Protein AF-A0AA86USQ5-F1 (afdb_monomer_lite)

Organism: NCBI:txid28002

InterPro domains:
  IPR011992 EF-hand domain pair [SSF474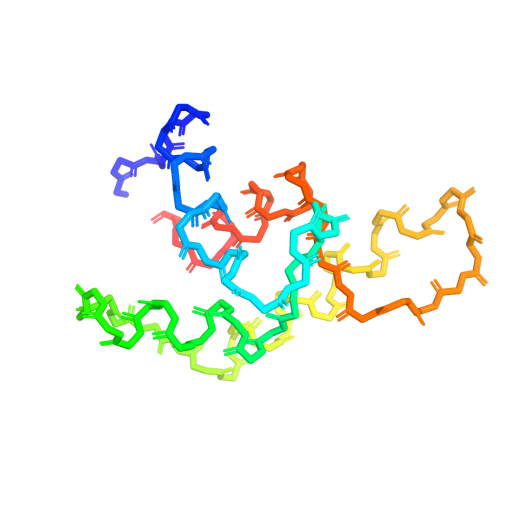73] (3-77)

Secondary structure (DSSP, 8-state):
-PPPPHHHHHHHHHHH--S--SS-B-HHHHHHHHHHHT----HHHHHHHHHHHHHHHGGGT-S----B-HHHHHHHHHHH--

Foldseek 3Di:
DPQQDLVSLVVLQVQLPPDDVPQWHAPVSNVVSCVVVVNDFDSVQLVVLQVVLQVVVCVPPPDRPRTDHSVSSSSSSRRRPD

Radius of gyration: 11.86 Å; chains: 1; bounding box: 32×28×23 Å

Sequence (82 aa):
MPKYDYSQIMVMFNEADTGAKNKALQFTEISTYFTKKGIEFDKVKAKEVFDRVDLAGQKGKGKKDHNLQLDEFEEFCNELFP

pLDDT: mean 81.38, std 13.13, range [45.25, 91.31]

Structure (mmCIF, N/CA/C/O backbone):
data_AF-A0AA86USQ5-F1
#
_entry.id   AF-A0AA86USQ5-F1
#
loop_
_atom_site.group_PDB
_atom_site.id
_atom_site.type_symbol
_atom_site.label_atom_id
_atom_site.label_alt_id
_atom_site.label_comp_id
_atom_site.label_asym_id
_atom_site.label_entity_id
_atom_site.label_seq_id
_atom_site.pdbx_PDB_ins_code
_atom_site.Cartn_x
_atom_site.Cartn_y
_atom_site.Cartn_z
_atom_site.occupancy
_atom_site.B_iso_or_equiv
_atom_site.auth_seq_id
_atom_site.auth_comp_id
_atom_site.auth_asym_id
_atom_site.auth_atom_id
_atom_site.pdbx_PDB_model_num
ATOM 1 N N . MET A 1 1 ? -7.819 -15.727 3.236 1.00 45.56 1 MET A N 1
ATOM 2 C CA . MET A 1 1 ? -8.969 -14.878 2.820 1.00 45.56 1 MET A CA 1
ATOM 3 C C . MET A 1 1 ? -9.001 -14.828 1.289 1.00 45.56 1 MET A C 1
ATOM 5 O O . MET A 1 1 ? -8.065 -15.376 0.711 1.00 45.56 1 MET A O 1
ATOM 9 N N . PRO A 1 2 ? -10.031 -14.317 0.577 1.00 49.50 2 PRO A N 1
ATOM 10 C CA . PRO A 1 2 ? -9.883 -14.164 -0.868 1.00 49.50 2 PRO A CA 1
ATOM 11 C C . PRO A 1 2 ? -8.742 -13.173 -1.118 1.00 49.50 2 PRO A C 1
ATOM 13 O O . PRO A 1 2 ? -8.816 -12.030 -0.674 1.00 49.50 2 PRO A O 1
ATOM 16 N N . LYS A 1 3 ? -7.671 -13.644 -1.766 1.00 63.88 3 LYS A N 1
ATOM 17 C CA . LYS A 1 3 ? -6.632 -12.773 -2.318 1.00 63.88 3 LYS A CA 1
ATOM 18 C C . LYS A 1 3 ? -7.329 -11.758 -3.213 1.00 63.88 3 LYS A C 1
ATOM 20 O O . LYS A 1 3 ? -8.164 -12.161 -4.025 1.00 63.88 3 LYS A O 1
ATOM 25 N N . TYR A 1 4 ? -7.019 -10.478 -3.041 1.00 71.50 4 TYR A N 1
ATOM 26 C CA . TYR A 1 4 ? -7.515 -9.455 -3.950 1.00 71.50 4 TYR A CA 1
ATOM 27 C C . TYR A 1 4 ? -7.118 -9.834 -5.375 1.00 71.50 4 TYR A C 1
ATOM 29 O O . TYR A 1 4 ? -5.953 -10.139 -5.633 1.00 71.50 4 TYR A O 1
ATOM 37 N N . ASP A 1 5 ? -8.084 -9.866 -6.289 1.00 81.19 5 ASP A N 1
ATOM 38 C CA . ASP A 1 5 ? -7.757 -10.062 -7.695 1.00 81.19 5 ASP A CA 1
ATOM 39 C C . ASP A 1 5 ? -7.106 -8.792 -8.272 1.00 81.19 5 ASP A C 1
ATOM 41 O O . ASP A 1 5 ? -7.242 -7.692 -7.727 1.00 81.19 5 ASP A O 1
ATOM 45 N N . TYR A 1 6 ? -6.394 -8.932 -9.390 1.00 80.12 6 TYR A N 1
ATOM 46 C CA . TYR A 1 6 ? -5.690 -7.815 -10.026 1.00 80.12 6 TYR A CA 1
ATOM 47 C C . TYR A 1 6 ? -6.612 -6.621 -10.336 1.00 80.12 6 TYR A C 1
ATOM 49 O O . TYR A 1 6 ? -6.192 -5.469 -10.248 1.00 80.12 6 TYR A O 1
ATOM 57 N N . SER A 1 7 ? -7.889 -6.869 -10.652 1.00 85.56 7 SER A N 1
ATOM 58 C CA . SER A 1 7 ? -8.851 -5.797 -10.937 1.00 85.56 7 SER A CA 1
ATOM 59 C C . SER A 1 7 ? -9.214 -5.034 -9.666 1.00 85.56 7 SER A C 1
ATOM 61 O O . SER A 1 7 ? -9.297 -3.807 -9.686 1.00 85.56 7 SER A O 1
ATOM 63 N N . GLN A 1 8 ? -9.383 -5.737 -8.545 1.00 87.56 8 GLN A N 1
ATOM 64 C CA . GLN A 1 8 ? -9.583 -5.123 -7.236 1.00 87.56 8 GLN A CA 1
ATOM 65 C C . GLN A 1 8 ? -8.360 -4.306 -6.827 1.00 87.56 8 GLN A C 1
ATOM 67 O O . GLN A 1 8 ? -8.520 -3.138 -6.481 1.00 87.56 8 GLN A O 1
ATOM 72 N N . ILE A 1 9 ? -7.151 -4.864 -6.938 1.00 88.75 9 ILE A N 1
ATOM 73 C CA . ILE A 1 9 ? -5.901 -4.144 -6.652 1.00 88.75 9 ILE A CA 1
ATOM 74 C C . ILE A 1 9 ? -5.787 -2.881 -7.506 1.00 88.75 9 ILE A C 1
ATOM 76 O O . ILE A 1 9 ? -5.519 -1.807 -6.975 1.00 88.75 9 ILE A O 1
ATOM 80 N N . MET A 1 10 ? -6.069 -2.971 -8.806 1.00 88.56 10 MET A N 1
ATOM 81 C CA . MET A 1 10 ? -6.047 -1.823 -9.711 1.00 88.56 10 MET A CA 1
ATOM 82 C C . MET A 1 10 ? -7.070 -0.748 -9.316 1.00 88.56 10 MET A C 1
ATOM 84 O O . MET A 1 10 ? -6.766 0.443 -9.386 1.00 88.56 10 MET A O 1
ATOM 88 N N . VAL A 1 11 ? -8.277 -1.130 -8.893 1.00 89.44 11 VAL A N 1
ATOM 89 C CA . VAL A 1 11 ? -9.273 -0.168 -8.395 1.00 89.44 11 VAL A CA 1
ATOM 90 C C . VAL A 1 11 ? -8.778 0.499 -7.116 1.00 89.44 11 VAL A C 1
ATOM 92 O O . VAL A 1 11 ? -8.772 1.725 -7.051 1.00 89.44 11 VAL A O 1
ATOM 95 N N . MET A 1 12 ? -8.300 -0.276 -6.138 1.00 89.69 12 MET A N 1
ATOM 96 C CA . MET A 1 12 ? -7.756 0.267 -4.889 1.00 89.69 12 MET A CA 1
ATOM 97 C C . MET A 1 12 ? -6.590 1.218 -5.146 1.00 89.69 12 MET A C 1
ATOM 99 O O . MET A 1 12 ? -6.520 2.281 -4.539 1.00 89.69 12 MET A O 1
ATOM 103 N N . PHE A 1 13 ? -5.710 0.857 -6.080 1.00 90.25 13 PHE A N 1
ATOM 104 C CA . PHE A 1 13 ? -4.563 1.662 -6.464 1.00 90.25 13 PHE A CA 1
ATOM 105 C C . PHE A 1 13 ? -4.988 3.024 -7.018 1.00 90.25 13 PHE A C 1
ATOM 107 O O . PHE A 1 13 ? -4.537 4.066 -6.549 1.00 90.25 13 PHE A O 1
ATOM 114 N N . ASN A 1 14 ? -5.923 3.020 -7.971 1.00 88.50 14 ASN A N 1
ATOM 115 C CA . ASN A 1 14 ? -6.452 4.246 -8.565 1.00 88.50 14 ASN A CA 1
ATOM 116 C C . ASN A 1 14 ? -7.258 5.088 -7.564 1.00 88.50 14 ASN A C 1
ATOM 118 O O . ASN A 1 14 ? -7.257 6.312 -7.654 1.00 88.50 14 ASN A O 1
ATOM 122 N N . GLU A 1 15 ? -7.964 4.453 -6.626 1.00 89.38 15 GLU A N 1
ATOM 123 C CA . GLU A 1 15 ? -8.701 5.161 -5.576 1.00 89.38 15 GLU A CA 1
ATOM 124 C C . GLU A 1 15 ? -7.784 5.744 -4.493 1.00 89.38 15 GLU A C 1
ATOM 126 O O . GLU A 1 15 ? -8.154 6.737 -3.864 1.00 89.38 15 GLU A O 1
ATOM 131 N N . ALA A 1 16 ? -6.618 5.140 -4.251 1.00 88.50 16 ALA A N 1
ATOM 132 C CA . ALA A 1 16 ? -5.627 5.630 -3.300 1.00 88.50 16 ALA A CA 1
ATOM 133 C C . ALA A 1 16 ? -4.759 6.765 -3.879 1.00 88.50 16 ALA A C 1
ATOM 135 O O . ALA A 1 16 ? -4.415 7.681 -3.127 1.00 88.50 16 ALA A O 1
ATOM 136 N N . ASP A 1 17 ? -4.475 6.760 -5.192 1.00 85.06 17 ASP A N 1
ATOM 137 C CA . ASP A 1 17 ? -3.691 7.784 -5.918 1.00 85.06 17 ASP A CA 1
ATOM 138 C C . ASP A 1 17 ? -4.507 9.078 -6.109 1.00 85.06 17 ASP A C 1
ATOM 140 O O . ASP A 1 17 ? -4.939 9.464 -7.199 1.00 85.06 17 ASP A O 1
ATOM 144 N N . THR A 1 18 ? -4.790 9.735 -4.986 1.00 72.38 18 THR A N 1
ATOM 145 C CA . THR A 1 18 ? -5.618 10.947 -4.925 1.00 72.38 18 THR A CA 1
ATOM 146 C C . THR A 1 18 ? -4.799 12.231 -5.001 1.00 72.38 18 THR A C 1
ATOM 148 O O . THR A 1 18 ? -5.358 13.273 -5.350 1.00 72.38 18 THR A O 1
ATOM 151 N N . GLY A 1 19 ? -3.503 12.179 -4.669 1.00 62.38 19 GLY A N 1
ATOM 152 C CA . GLY A 1 19 ? -2.661 13.362 -4.512 1.00 62.38 19 GLY A CA 1
ATOM 153 C C . GLY A 1 19 ? -1.897 13.763 -5.769 1.00 62.38 19 GLY A C 1
ATOM 154 O O . GLY A 1 19 ? -1.873 14.946 -6.115 1.00 62.38 19 GLY A O 1
ATOM 155 N N . ALA A 1 20 ? -1.274 12.803 -6.457 1.00 58.91 20 ALA A N 1
ATOM 156 C CA . ALA A 1 20 ? -0.295 13.105 -7.498 1.00 58.91 20 ALA A CA 1
ATOM 157 C C . ALA A 1 20 ? -0.675 12.592 -8.894 1.00 58.91 20 ALA A C 1
ATOM 159 O O . ALA A 1 20 ? -0.146 13.121 -9.876 1.00 58.91 20 ALA A O 1
ATOM 160 N N . LYS A 1 21 ? -1.572 11.596 -9.015 1.00 65.62 21 LYS A N 1
ATOM 161 C CA . LYS A 1 21 ? -1.841 10.881 -10.283 1.00 65.62 21 LYS A CA 1
ATOM 162 C C . LYS A 1 21 ? -0.548 10.458 -10.980 1.00 65.62 21 LYS A C 1
ATOM 164 O O . LYS A 1 21 ? -0.450 10.421 -12.210 1.00 65.62 21 LYS A O 1
ATOM 169 N N . ASN A 1 22 ? 0.477 10.218 -10.176 1.00 68.38 22 ASN A N 1
ATOM 170 C CA . ASN A 1 22 ? 1.831 9.905 -10.603 1.00 68.38 22 ASN A CA 1
ATOM 171 C C . ASN A 1 22 ? 1.984 8.401 -10.845 1.00 68.38 22 ASN A C 1
ATOM 173 O O . ASN A 1 22 ? 3.070 7.979 -11.237 1.00 68.38 22 ASN A O 1
ATOM 177 N N . LYS A 1 23 ? 0.910 7.615 -10.6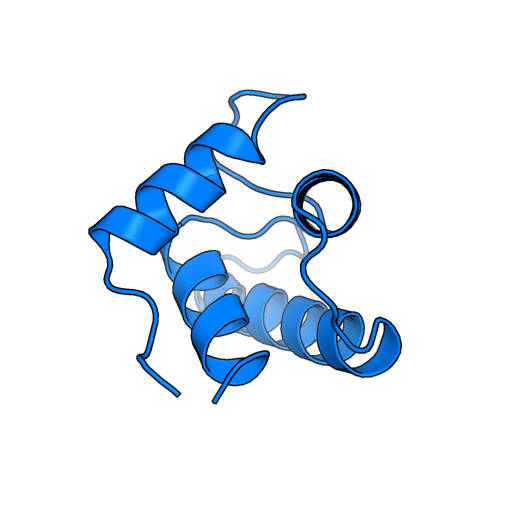52 1.00 81.50 23 LYS A N 1
ATOM 178 C CA . LYS A 1 23 ? 0.926 6.155 -10.725 1.00 81.50 23 LYS A CA 1
ATOM 179 C C . LYS A 1 23 ? 1.895 5.546 -9.709 1.00 81.50 23 LYS A C 1
ATOM 181 O O . LYS A 1 23 ? 2.527 4.534 -10.012 1.00 81.50 23 LYS A O 1
ATOM 186 N N . ALA A 1 24 ? 2.034 6.166 -8.538 1.00 85.50 24 ALA A N 1
ATOM 187 C CA . ALA A 1 24 ? 2.876 5.667 -7.462 1.00 85.50 24 ALA A CA 1
ATOM 188 C C . ALA A 1 24 ? 2.326 6.102 -6.094 1.00 85.50 24 ALA A C 1
ATOM 190 O O . ALA A 1 24 ? 2.173 7.291 -5.830 1.00 85.50 24 ALA A O 1
ATOM 191 N N . LEU A 1 25 ? 2.060 5.140 -5.215 1.00 88.44 25 LEU A N 1
ATOM 192 C CA . LEU A 1 25 ? 1.409 5.375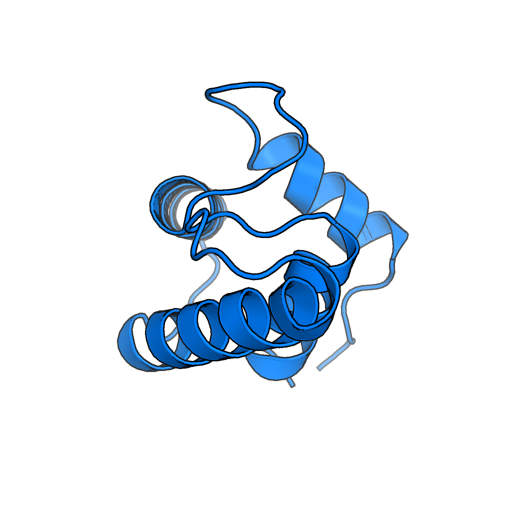 -3.931 1.00 88.44 25 LEU A CA 1
ATOM 193 C C . LEU A 1 25 ? 2.406 5.548 -2.797 1.00 88.44 25 LEU A C 1
ATOM 195 O O . LEU A 1 25 ? 3.197 4.651 -2.504 1.00 88.44 25 LEU A O 1
ATOM 199 N N . GLN A 1 26 ? 2.282 6.650 -2.068 1.00 89.62 26 GLN A N 1
ATOM 200 C CA . GLN A 1 26 ? 2.960 6.811 -0.787 1.00 89.62 26 GLN A CA 1
ATOM 201 C C . GLN A 1 26 ? 2.273 5.996 0.309 1.00 89.62 26 GLN A C 1
ATOM 203 O O . GLN A 1 26 ? 1.056 5.797 0.310 1.00 89.62 26 GLN A O 1
ATOM 208 N N . PHE A 1 27 ? 3.032 5.612 1.338 1.00 89.25 27 PHE A N 1
ATOM 209 C CA . PHE A 1 27 ? 2.468 4.929 2.508 1.00 89.25 27 PHE A CA 1
ATOM 210 C C . PHE A 1 27 ? 1.323 5.721 3.168 1.00 89.25 27 PHE A C 1
ATOM 212 O O . PHE A 1 27 ? 0.359 5.148 3.676 1.00 89.25 27 PHE A O 1
ATOM 219 N N . THR A 1 28 ? 1.405 7.053 3.149 1.00 89.62 28 THR A N 1
ATOM 220 C CA . THR A 1 28 ? 0.362 7.960 3.650 1.00 89.62 28 THR A CA 1
ATOM 221 C C . THR A 1 28 ? -0.934 7.857 2.848 1.00 89.62 28 THR A C 1
ATOM 223 O O . THR A 1 28 ? -2.012 7.859 3.448 1.00 89.62 28 THR A O 1
ATOM 226 N N . GLU A 1 29 ? -0.851 7.721 1.524 1.00 90.00 29 GLU A N 1
ATOM 227 C CA . GLU A 1 29 ? -2.003 7.549 0.632 1.00 90.00 29 GLU A CA 1
ATOM 228 C C . GLU A 1 29 ? -2.676 6.196 0.869 1.00 90.00 29 GLU A C 1
ATOM 230 O O . GLU A 1 29 ? -3.886 6.144 1.100 1.00 90.00 29 GLU A O 1
ATOM 235 N N . ILE A 1 30 ? -1.884 5.123 0.954 1.00 90.44 30 ILE A N 1
ATOM 236 C CA . ILE A 1 30 ? -2.362 3.764 1.259 1.00 90.44 30 ILE A CA 1
ATOM 237 C C . ILE A 1 30 ? -3.065 3.727 2.624 1.00 90.44 30 ILE A C 1
ATOM 239 O O . ILE A 1 30 ? -4.199 3.264 2.748 1.00 90.44 30 ILE A O 1
ATOM 243 N N . SER A 1 31 ? -2.416 4.266 3.659 1.00 90.81 31 SER A N 1
ATOM 244 C CA . SER A 1 31 ? -2.947 4.302 5.027 1.00 90.81 31 SER A CA 1
ATOM 245 C C . SER A 1 31 ? -4.244 5.112 5.124 1.00 90.81 31 SER A C 1
ATOM 247 O O . SER A 1 31 ? -5.208 4.697 5.779 1.00 90.81 31 SER A O 1
ATOM 249 N N . THR A 1 32 ? -4.304 6.251 4.428 1.00 90.88 32 THR A N 1
ATOM 250 C CA . THR A 1 32 ? -5.511 7.082 4.348 1.00 90.88 32 THR A CA 1
ATOM 251 C C . THR A 1 32 ? -6.641 6.339 3.644 1.00 90.88 32 THR A C 1
ATOM 253 O O . THR A 1 32 ? -7.776 6.366 4.121 1.00 90.88 32 THR A O 1
ATOM 256 N N . TYR A 1 33 ? -6.342 5.666 2.533 1.00 91.25 33 TYR A N 1
ATOM 257 C CA . TYR A 1 33 ? -7.309 4.880 1.777 1.00 91.25 33 TYR A CA 1
ATOM 258 C C . TYR A 1 33 ? -7.908 3.750 2.628 1.00 91.25 33 TYR A C 1
ATOM 260 O O . TYR A 1 33 ? -9.129 3.687 2.782 1.00 91.25 33 TYR A O 1
ATOM 268 N N . PHE A 1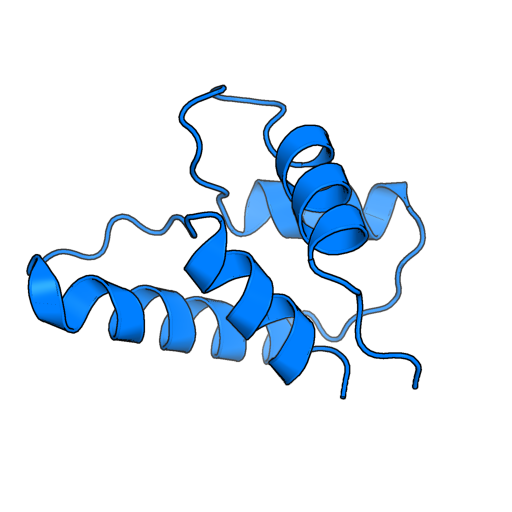 34 ? -7.074 2.923 3.266 1.00 91.00 34 PHE A N 1
ATOM 269 C CA . PHE A 1 34 ? -7.545 1.837 4.132 1.00 91.00 34 PHE A CA 1
ATOM 270 C C . PHE A 1 34 ? -8.382 2.347 5.301 1.00 91.00 34 PHE A C 1
ATOM 272 O O . PHE A 1 34 ? -9.465 1.822 5.552 1.00 91.00 34 PHE A O 1
ATOM 279 N N . THR A 1 35 ? -7.954 3.435 5.943 1.00 90.94 35 THR A N 1
ATOM 280 C CA . THR A 1 35 ? -8.727 4.063 7.023 1.00 90.94 35 THR A CA 1
ATOM 281 C C . THR A 1 35 ? -10.093 4.553 6.524 1.00 90.94 35 THR A C 1
ATOM 283 O O . THR A 1 35 ? -11.107 4.299 7.168 1.00 90.94 35 THR A O 1
ATOM 286 N N . LYS A 1 36 ? -10.156 5.210 5.355 1.00 91.19 36 LYS A N 1
ATOM 287 C CA . LYS A 1 36 ? -11.417 5.688 4.751 1.00 91.19 36 LYS A CA 1
ATOM 288 C C . LYS A 1 36 ? -12.364 4.552 4.367 1.00 91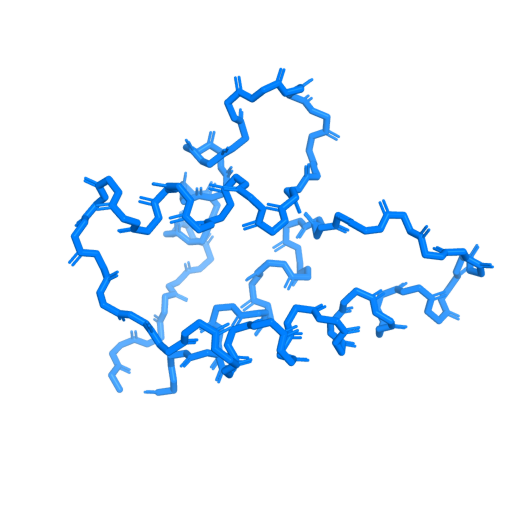.19 36 LYS A C 1
ATOM 290 O O . LYS A 1 36 ? -13.575 4.723 4.460 1.00 91.19 36 LYS A O 1
ATOM 295 N N . LYS A 1 37 ? -11.828 3.416 3.919 1.00 89.12 37 LYS A N 1
ATOM 296 C CA . LYS A 1 37 ? -12.611 2.224 3.561 1.00 89.12 37 LYS A CA 1
ATOM 297 C C . LYS A 1 37 ? -12.956 1.345 4.768 1.00 89.12 37 LYS A C 1
ATOM 299 O O . LYS A 1 37 ? -13.667 0.362 4.595 1.00 89.12 37 LYS A O 1
ATOM 304 N N . GLY A 1 38 ? -12.476 1.685 5.968 1.00 89.81 38 GLY A N 1
ATOM 305 C CA . GLY A 1 38 ? -12.677 0.876 7.172 1.00 89.81 38 GLY A CA 1
ATOM 306 C C . GLY A 1 38 ? -11.947 -0.468 7.125 1.00 89.81 38 GLY A C 1
ATOM 307 O O . GLY A 1 38 ? -12.384 -1.423 7.757 1.00 89.81 38 GLY A O 1
ATOM 308 N N . ILE A 1 39 ? -10.861 -0.560 6.354 1.00 87.94 39 ILE A N 1
ATOM 309 C CA . ILE A 1 39 ? -10.014 -1.750 6.292 1.00 87.94 39 ILE A CA 1
ATOM 310 C C . ILE A 1 39 ? -9.099 -1.718 7.513 1.00 87.94 39 ILE A C 1
ATOM 312 O O . ILE A 1 39 ? -8.288 -0.803 7.667 1.00 87.94 39 ILE A O 1
ATOM 316 N N . GLU A 1 40 ? -9.231 -2.712 8.385 1.00 89.12 40 GLU A N 1
ATOM 317 C CA . GLU A 1 40 ? -8.337 -2.883 9.525 1.00 89.12 40 GLU A CA 1
ATOM 318 C C . GLU A 1 40 ? -7.005 -3.481 9.068 1.00 89.12 40 GLU A C 1
ATOM 320 O O . GLU A 1 40 ? -6.963 -4.476 8.347 1.00 89.12 40 GLU A O 1
ATOM 325 N N . PHE A 1 41 ? -5.902 -2.873 9.496 1.00 87.19 41 PHE A N 1
ATOM 326 C CA . PHE A 1 41 ? -4.558 -3.358 9.216 1.00 87.19 41 PHE A CA 1
ATOM 327 C C . PHE A 1 41 ? -3.613 -2.992 10.357 1.00 87.19 41 PHE A C 1
ATOM 329 O O . PHE A 1 41 ? -3.772 -1.966 11.024 1.00 87.19 41 PHE A O 1
ATOM 336 N N . ASP A 1 42 ? -2.594 -3.821 10.560 1.00 90.56 42 ASP A N 1
ATOM 337 C CA . ASP A 1 42 ? -1.510 -3.503 11.480 1.00 90.56 42 ASP A CA 1
ATOM 338 C C . ASP A 1 42 ? -0.573 -2.488 10.814 1.00 90.56 42 ASP A C 1
ATOM 340 O O . ASP A 1 42 ? 0.059 -2.776 9.797 1.00 90.56 42 ASP A O 1
ATOM 344 N N . LYS A 1 43 ? -0.491 -1.280 11.384 1.00 88.12 43 LYS A N 1
ATOM 345 C CA . LYS A 1 43 ? 0.342 -0.191 10.852 1.00 88.12 43 LYS A CA 1
ATOM 346 C C . LYS A 1 43 ? 1.835 -0.504 10.893 1.00 88.12 43 LYS A C 1
ATOM 348 O O . LYS A 1 43 ? 2.555 -0.037 10.013 1.00 88.12 43 LYS A O 1
ATOM 353 N N . VAL A 1 44 ? 2.296 -1.251 11.897 1.00 91.31 44 VAL A N 1
ATOM 354 C CA . VAL A 1 44 ? 3.704 -1.645 12.028 1.00 91.31 44 VAL A CA 1
ATOM 355 C C . VAL A 1 44 ? 4.027 -2.651 10.934 1.00 91.31 44 VAL A C 1
ATOM 357 O O . VAL A 1 44 ? 4.907 -2.386 10.117 1.00 91.31 44 VAL A O 1
ATOM 360 N N . LYS A 1 45 ? 3.228 -3.721 10.826 1.00 91.06 45 LYS A N 1
ATOM 361 C CA . LYS A 1 45 ? 3.382 -4.721 9.760 1.00 91.06 45 LYS A CA 1
ATOM 362 C C . LYS A 1 45 ? 3.278 -4.080 8.375 1.00 91.06 45 LYS A C 1
ATOM 364 O O . LYS A 1 45 ? 4.102 -4.346 7.510 1.00 91.06 45 LYS A O 1
ATOM 369 N N . ALA A 1 46 ? 2.294 -3.209 8.150 1.00 90.88 46 ALA A N 1
ATOM 370 C CA . ALA A 1 46 ? 2.130 -2.520 6.873 1.00 90.88 46 ALA A CA 1
ATOM 371 C C . ALA A 1 46 ? 3.357 -1.676 6.530 1.00 90.88 46 ALA A C 1
ATOM 373 O O . ALA A 1 46 ? 3.804 -1.696 5.390 1.00 90.88 46 ALA A O 1
ATOM 374 N N . LYS A 1 47 ? 3.944 -0.968 7.497 1.00 90.81 47 LYS A N 1
ATOM 375 C CA . LYS A 1 47 ? 5.157 -0.198 7.231 1.00 90.81 47 LYS A CA 1
ATOM 376 C C . LYS A 1 47 ? 6.355 -1.092 6.892 1.00 90.81 47 LYS A C 1
ATOM 378 O O . LYS A 1 47 ? 7.089 -0.774 5.964 1.00 9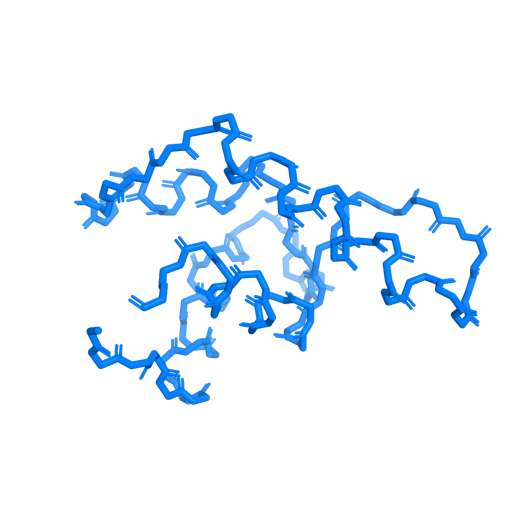0.81 47 LYS A O 1
ATOM 383 N N . GLU A 1 48 ? 6.524 -2.213 7.587 1.00 91.25 48 GLU A N 1
ATOM 384 C CA . GLU A 1 48 ? 7.586 -3.184 7.287 1.00 91.25 48 GLU A CA 1
ATOM 385 C C . GLU A 1 48 ? 7.429 -3.810 5.895 1.00 91.25 48 GLU A C 1
ATOM 387 O O . GLU A 1 48 ? 8.402 -3.916 5.147 1.00 91.25 48 GLU A O 1
ATOM 392 N N . VAL A 1 49 ? 6.202 -4.192 5.523 1.00 91.25 49 VAL A N 1
ATOM 393 C CA . VAL A 1 49 ? 5.898 -4.727 4.188 1.00 91.25 49 VAL A CA 1
ATOM 394 C C . VAL A 1 49 ? 6.152 -3.658 3.128 1.00 91.25 49 VAL A C 1
ATOM 396 O O . VAL A 1 49 ? 6.839 -3.942 2.154 1.00 91.25 49 VAL A O 1
ATOM 399 N N . PHE A 1 50 ? 5.677 -2.428 3.340 1.00 91.19 50 PHE A N 1
ATOM 400 C CA . PHE A 1 50 ? 5.904 -1.304 2.429 1.00 91.19 50 PHE A CA 1
ATOM 401 C C . PHE A 1 50 ? 7.397 -1.073 2.186 1.00 91.19 50 PHE A C 1
ATOM 403 O O . PHE A 1 50 ? 7.838 -1.073 1.042 1.00 91.19 50 PHE A O 1
ATOM 410 N N . ASP A 1 51 ? 8.184 -0.937 3.258 1.00 88.25 51 ASP A N 1
ATOM 411 C CA . ASP A 1 51 ? 9.616 -0.651 3.154 1.00 88.25 51 ASP A CA 1
ATOM 412 C C . ASP A 1 51 ? 10.371 -1.802 2.451 1.00 88.25 51 ASP A C 1
ATOM 414 O O . ASP A 1 51 ? 11.347 -1.563 1.739 1.00 88.25 51 ASP A O 1
ATOM 418 N N . ARG A 1 52 ? 9.925 -3.055 2.616 1.00 87.12 52 ARG A N 1
ATOM 419 C CA . ARG A 1 52 ? 10.513 -4.224 1.945 1.00 87.12 52 ARG A CA 1
ATOM 420 C C . ARG A 1 52 ? 10.157 -4.303 0.460 1.00 87.12 52 ARG A C 1
ATOM 422 O O . ARG A 1 52 ? 11.042 -4.619 -0.332 1.00 87.12 52 ARG A O 1
ATOM 429 N N . VAL A 1 53 ? 8.901 -4.051 0.099 1.00 87.62 53 VAL A N 1
ATOM 430 C CA . VAL A 1 53 ? 8.436 -4.133 -1.293 1.00 87.62 53 VAL A CA 1
ATOM 431 C C . VAL A 1 53 ? 8.994 -2.971 -2.123 1.00 87.62 53 VAL A C 1
ATOM 433 O O . VAL A 1 53 ? 9.530 -3.213 -3.201 1.00 87.62 53 VAL A O 1
ATOM 436 N N . ASP A 1 54 ? 9.024 -1.754 -1.565 1.00 84.56 54 ASP A N 1
ATOM 437 C CA . ASP A 1 54 ? 9.706 -0.577 -2.140 1.00 84.56 54 ASP A CA 1
ATOM 438 C C . ASP A 1 54 ? 11.184 -0.897 -2.455 1.00 84.56 54 ASP A C 1
ATOM 440 O O . ASP A 1 54 ? 11.686 -0.665 -3.552 1.00 84.56 54 ASP A O 1
ATOM 444 N N . LEU A 1 55 ? 11.894 -1.551 -1.527 1.00 76.25 55 LEU A N 1
ATOM 445 C CA . LEU A 1 55 ? 13.272 -2.006 -1.754 1.00 76.25 55 LEU A CA 1
ATOM 446 C C . LEU A 1 55 ? 13.397 -3.105 -2.827 1.00 76.25 55 LEU A C 1
ATOM 448 O O . LEU A 1 55 ? 14.439 -3.199 -3.486 1.00 76.25 55 LEU A O 1
ATOM 452 N N . ALA A 1 56 ? 12.390 -3.969 -2.972 1.00 69.62 56 ALA A N 1
ATOM 453 C CA . ALA A 1 56 ? 12.416 -5.095 -3.900 1.00 69.62 56 ALA A CA 1
ATOM 454 C C . ALA A 1 56 ? 12.271 -4.638 -5.358 1.00 69.62 56 ALA A C 1
ATOM 456 O O . ALA A 1 56 ? 13.101 -5.030 -6.186 1.00 69.62 56 ALA A O 1
ATOM 457 N N . GLY A 1 57 ? 11.315 -3.756 -5.666 1.00 60.84 57 GLY A N 1
ATOM 458 C CA . GLY A 1 57 ? 11.171 -3.195 -7.016 1.00 60.84 57 GLY A CA 1
ATOM 459 C C . GLY A 1 57 ? 12.337 -2.281 -7.417 1.00 60.84 57 GLY A C 1
ATOM 460 O O . GLY A 1 57 ? 12.714 -2.186 -8.591 1.00 60.84 57 GLY A O 1
ATOM 461 N N . GLN A 1 58 ? 13.053 -1.725 -6.436 1.00 64.50 58 GLN A N 1
ATOM 462 C CA . GLN A 1 58 ? 14.254 -0.914 -6.657 1.00 64.50 58 GLN A CA 1
ATOM 463 C C . GLN A 1 58 ? 15.523 -1.691 -7.016 1.00 64.50 58 GLN A C 1
ATOM 465 O O . GLN A 1 58 ? 16.484 -1.064 -7.486 1.00 64.50 58 GLN A O 1
ATOM 470 N N . LYS A 1 59 ? 15.560 -3.028 -6.884 1.00 53.72 59 LYS A N 1
ATOM 471 C CA . LYS A 1 59 ? 16.711 -3.837 -7.344 1.00 53.72 59 LYS A CA 1
ATOM 472 C C . LYS A 1 59 ? 17.022 -3.654 -8.839 1.00 53.72 59 LYS A C 1
ATOM 474 O O . LYS A 1 59 ? 18.116 -4.016 -9.264 1.00 53.72 59 LYS A O 1
ATOM 479 N N . GLY A 1 60 ? 16.122 -3.039 -9.615 1.00 53.03 60 GLY A N 1
ATOM 480 C CA . GLY A 1 60 ? 16.369 -2.606 -10.994 1.00 53.03 60 GLY A CA 1
ATOM 481 C C . GLY A 1 60 ? 16.776 -1.133 -11.208 1.00 53.03 60 GLY A C 1
ATOM 482 O O . GLY A 1 60 ? 17.218 -0.817 -12.311 1.00 53.03 60 GLY A O 1
ATOM 483 N N . LYS A 1 61 ? 16.626 -0.212 -10.232 1.00 50.34 61 LYS A N 1
ATOM 484 C CA . LYS A 1 61 ? 16.734 1.258 -10.465 1.00 50.34 61 LYS A CA 1
ATOM 485 C C . LYS A 1 61 ? 17.469 2.102 -9.399 1.00 50.34 61 LYS A C 1
ATOM 487 O O . LYS A 1 61 ? 17.746 3.271 -9.657 1.00 50.34 61 LYS A O 1
ATOM 492 N N . GLY A 1 62 ? 17.871 1.545 -8.253 1.00 45.25 62 GLY A N 1
ATOM 493 C CA . GLY A 1 62 ? 18.949 2.112 -7.421 1.00 45.25 62 GLY A CA 1
ATOM 494 C C . GLY A 1 62 ? 18.660 3.347 -6.543 1.00 45.25 62 GLY A C 1
ATOM 495 O O . GLY A 1 62 ? 19.624 3.951 -6.068 1.00 45.25 62 GLY A O 1
ATOM 496 N N . LYS A 1 63 ? 17.403 3.734 -6.273 1.00 52.06 63 LYS A N 1
ATOM 497 C CA . LYS A 1 63 ? 17.066 4.766 -5.264 1.00 52.06 63 LYS A CA 1
ATOM 498 C C . LYS A 1 63 ? 15.715 4.507 -4.594 1.00 52.06 63 LYS A C 1
ATOM 500 O O . LYS A 1 63 ? 14.770 4.199 -5.306 1.00 52.06 63 LYS A O 1
ATOM 505 N N . LYS A 1 64 ? 15.647 4.763 -3.276 1.00 57.75 64 LYS A N 1
ATOM 506 C CA . LYS A 1 64 ? 14.400 4.869 -2.502 1.00 57.75 64 LYS A CA 1
ATOM 507 C C . LYS A 1 64 ? 13.579 6.048 -2.995 1.00 57.75 64 LYS A C 1
ATOM 509 O O . LYS A 1 64 ? 13.944 7.191 -2.719 1.00 57.75 64 LYS A O 1
ATOM 514 N N . ASP A 1 65 ? 12.521 5.779 -3.744 1.00 65.75 65 ASP A N 1
ATOM 515 C CA . ASP A 1 65 ? 11.530 6.779 -4.138 1.00 65.75 65 ASP A CA 1
ATOM 516 C C . ASP A 1 65 ? 10.345 6.841 -3.168 1.00 65.75 65 ASP A C 1
ATOM 518 O O . ASP A 1 65 ? 9.607 7.827 -3.207 1.00 65.75 65 ASP A O 1
ATOM 522 N N . HIS A 1 66 ? 10.253 5.893 -2.223 1.00 79.81 66 HIS A N 1
ATOM 523 C CA . HIS A 1 66 ? 9.251 5.858 -1.156 1.00 79.81 66 HIS A CA 1
ATOM 524 C C . HIS A 1 66 ? 7.811 5.813 -1.691 1.00 79.81 66 HIS A C 1
ATOM 526 O O . HIS A 1 66 ? 6.897 6.333 -1.042 1.00 79.81 66 HIS A O 1
ATOM 532 N N . ASN A 1 67 ? 7.608 5.196 -2.857 1.00 85.94 67 ASN A N 1
ATOM 533 C CA . ASN A 1 67 ? 6.300 5.039 -3.482 1.00 85.94 67 ASN A CA 1
ATOM 534 C C . ASN A 1 67 ? 6.183 3.637 -4.086 1.00 85.94 67 ASN A C 1
ATOM 536 O O . ASN A 1 67 ? 7.127 3.170 -4.706 1.00 85.94 67 ASN A O 1
ATOM 540 N N . LEU A 1 68 ? 5.007 3.014 -3.988 1.00 88.19 68 LEU A N 1
ATOM 541 C CA . LEU A 1 68 ? 4.731 1.735 -4.646 1.00 88.19 68 LEU A CA 1
ATOM 542 C C . LEU A 1 68 ? 4.019 1.958 -5.980 1.00 88.19 68 LEU A C 1
ATOM 544 O O . LEU A 1 68 ? 2.982 2.623 -6.032 1.00 88.19 68 LEU A O 1
ATOM 548 N N . GLN A 1 69 ? 4.538 1.370 -7.049 1.00 89.25 69 GLN A N 1
ATOM 549 C CA . GLN A 1 69 ? 3.838 1.197 -8.321 1.00 89.25 69 GLN A CA 1
ATOM 550 C C . GLN A 1 69 ? 2.790 0.079 -8.211 1.00 89.25 69 GLN A C 1
ATOM 552 O O . GLN A 1 69 ? 2.634 -0.547 -7.166 1.00 89.25 69 GLN A O 1
ATOM 557 N N . LEU A 1 70 ? 1.994 -0.142 -9.260 1.00 87.94 70 LEU A N 1
ATOM 558 C CA . LEU A 1 70 ? 0.846 -1.058 -9.203 1.00 87.94 70 LEU A CA 1
ATOM 559 C C . LEU A 1 70 ? 1.239 -2.507 -8.861 1.00 87.94 70 LEU A C 1
ATOM 561 O O . LEU A 1 70 ? 0.545 -3.160 -8.088 1.00 87.94 70 LEU A O 1
ATOM 565 N N . ASP A 1 71 ? 2.338 -2.992 -9.427 1.00 87.56 71 ASP A N 1
ATOM 566 C CA . ASP A 1 71 ? 2.918 -4.314 -9.172 1.00 87.56 71 ASP A CA 1
ATOM 567 C C . ASP A 1 71 ? 3.453 -4.443 -7.740 1.00 87.56 71 ASP A C 1
ATOM 569 O O . ASP A 1 71 ? 3.174 -5.416 -7.043 1.00 87.56 71 ASP A O 1
ATOM 573 N N . GLU A 1 72 ? 4.144 -3.415 -7.258 1.00 89.06 72 GLU A N 1
ATOM 574 C CA . GLU A 1 72 ? 4.601 -3.329 -5.869 1.00 89.06 72 GLU A CA 1
ATOM 575 C C . GLU A 1 72 ? 3.414 -3.242 -4.889 1.00 89.06 72 GLU A C 1
ATOM 577 O O . GLU A 1 72 ? 3.405 -3.852 -3.822 1.00 89.06 72 GLU A O 1
ATOM 582 N N . PHE A 1 73 ? 2.352 -2.525 -5.248 1.00 89.88 73 PHE A N 1
ATOM 583 C CA . PHE A 1 73 ? 1.148 -2.435 -4.430 1.00 89.88 73 PHE A CA 1
ATOM 584 C C . PHE A 1 73 ? 0.381 -3.767 -4.376 1.00 89.88 73 PHE A C 1
ATOM 586 O O . PHE A 1 73 ? -0.156 -4.127 -3.327 1.00 89.88 73 PHE A O 1
ATOM 593 N N . GLU A 1 74 ? 0.370 -4.530 -5.472 1.00 90.19 74 GLU A N 1
ATOM 594 C CA . GLU A 1 74 ? -0.163 -5.894 -5.498 1.00 90.19 74 GLU A CA 1
ATOM 595 C C . GLU A 1 74 ? 0.585 -6.806 -4.519 1.00 90.19 74 GLU A C 1
ATOM 597 O O . GLU A 1 74 ? -0.042 -7.502 -3.713 1.00 90.19 74 GLU A O 1
ATOM 602 N N . GLU A 1 75 ? 1.920 -6.792 -4.553 1.00 89.19 75 GLU A N 1
ATOM 603 C CA . GLU A 1 75 ? 2.750 -7.569 -3.627 1.00 89.19 75 GLU A CA 1
ATOM 604 C C . GLU A 1 75 ? 2.502 -7.134 -2.177 1.00 89.19 75 GLU A C 1
ATOM 606 O O . GLU A 1 75 ? 2.212 -7.967 -1.315 1.00 89.19 75 GLU A O 1
ATOM 611 N N . PHE A 1 76 ? 2.474 -5.824 -1.924 1.00 91.12 76 PHE A N 1
ATOM 612 C CA . PHE A 1 76 ? 2.150 -5.259 -0.618 1.00 91.12 76 PHE A CA 1
ATOM 613 C C . PHE A 1 76 ? 0.803 -5.762 -0.077 1.00 91.12 76 PHE A C 1
ATOM 615 O O . PHE A 1 76 ? 0.730 -6.219 1.067 1.00 91.12 76 PHE A O 1
ATOM 622 N N . CYS A 1 77 ? -0.263 -5.722 -0.880 1.00 89.75 77 CYS A N 1
ATOM 623 C CA . CYS A 1 77 ? -1.584 -6.192 -0.467 1.00 89.75 77 CYS A CA 1
ATOM 624 C C . CYS A 1 77 ? -1.607 -7.702 -0.193 1.00 89.75 77 CYS A C 1
ATOM 626 O O . CYS A 1 77 ? -2.201 -8.125 0.800 1.00 89.75 77 CYS A O 1
ATOM 628 N N . ASN A 1 78 ? -0.942 -8.502 -1.031 1.00 87.62 78 ASN A N 1
ATOM 629 C CA . ASN A 1 78 ? -0.855 -9.954 -0.863 1.00 87.62 78 ASN A CA 1
ATOM 630 C C . ASN A 1 78 ? -0.087 -10.363 0.404 1.00 87.62 78 ASN A C 1
ATOM 632 O O . ASN A 1 78 ? -0.414 -11.372 1.027 1.00 87.62 78 ASN A O 1
ATOM 636 N N . GLU A 1 79 ? 0.927 -9.597 0.803 1.00 89.06 79 GLU A N 1
ATOM 637 C CA . GLU A 1 79 ? 1.713 -9.883 2.006 1.00 89.06 79 GLU A CA 1
ATOM 638 C C . GLU A 1 79 ? 1.079 -9.323 3.288 1.00 89.06 79 GLU A C 1
ATOM 640 O O . GLU A 1 79 ? 1.174 -9.914 4.377 1.00 89.06 79 GLU A O 1
ATOM 645 N N . LEU A 1 80 ? 0.410 -8.175 3.174 1.00 88.12 80 LEU A N 1
ATOM 646 C CA . LEU A 1 80 ? -0.289 -7.564 4.294 1.00 88.12 80 LEU A CA 1
ATOM 647 C C . LEU A 1 80 ? -1.527 -8.384 4.687 1.00 88.12 80 LEU A C 1
ATOM 649 O O . LEU A 1 80 ? -1.712 -8.624 5.886 1.00 88.12 80 LEU A O 1
ATOM 653 N N . PHE A 1 81 ? -2.288 -8.876 3.700 1.00 84.44 81 PHE A N 1
ATOM 654 C CA . PHE A 1 81 ? -3.554 -9.605 3.864 1.00 84.44 81 PHE A CA 1
ATOM 655 C C . PHE A 1 81 ? -3.520 -11.030 3.255 1.00 84.44 81 PHE A C 1
ATOM 657 O O . PHE A 1 81 ? -4.115 -11.260 2.199 1.00 84.44 81 PHE A O 1
ATOM 664 N N . PRO A 1 82 ? -2.838 -11.996 3.898 1.00 68.38 82 PRO A N 1
ATOM 665 C CA . PRO A 1 82 ? -2.782 -13.386 3.428 1.00 68.38 82 PRO A CA 1
ATOM 666 C C . PRO A 1 82 ? -4.115 -14.171 3.529 1.00 68.38 82 PRO A C 1
ATOM 668 O O . PRO A 1 82 ? -4.962 -13.897 4.413 1.00 68.38 82 PRO A O 1
#